Protein AF-A0A957I1R5-F1 (afdb_monomer_lite)

Radius of gyration: 13.45 Å; chains: 1; bounding box: 32×26×28 Å

Sequence (69 aa):
AWYYNLRAHPEVTVGVDGRTHSYTARQLEGDERERAWQTAVATYAGYPVYVRRAGNRQIPVMLLTPQES

Structure (mmCIF, N/CA/C/O backbone):
data_AF-A0A957I1R5-F1
#
_entry.id   AF-A0A957I1R5-F1
#
loop_
_atom_site.group_PDB
_atom_site.id
_atom_site.type_symbol
_atom_site.label_atom_id
_atom_site.label_alt_id
_atom_site.label_comp_id
_atom_site.label_asym_id
_atom_site.label_entity_id
_atom_site.label_seq_id
_atom_site.pdbx_PDB_ins_code
_atom_site.Cartn_x
_atom_site.Cartn_y
_atom_site.Cartn_z
_atom_site.occupancy
_atom_site.B_iso_or_equiv
_atom_site.auth_seq_id
_atom_site.auth_comp_id
_atom_site.auth_asym_id
_atom_site.auth_atom_id
_atom_site.pdbx_PDB_model_num
ATOM 1 N N . ALA A 1 1 ? 5.542 -9.621 5.397 1.00 74.94 1 ALA A N 1
ATOM 2 C CA . ALA A 1 1 ? 4.546 -9.878 6.455 1.00 74.94 1 ALA A CA 1
ATOM 3 C C . ALA A 1 1 ? 3.287 -9.032 6.256 1.00 74.94 1 ALA A C 1
ATOM 5 O O . ALA A 1 1 ? 2.248 -9.623 6.015 1.00 74.94 1 ALA A O 1
ATOM 6 N N . TRP A 1 2 ? 3.371 -7.691 6.234 1.00 85.00 2 TRP A N 1
ATOM 7 C CA . TRP A 1 2 ? 2.195 -6.798 6.163 1.00 85.00 2 TRP A CA 1
ATOM 8 C C . TRP A 1 2 ? 1.166 -7.154 5.075 1.00 85.00 2 TRP A C 1
ATOM 10 O O . TRP A 1 2 ? -0.014 -7.240 5.372 1.00 85.00 2 TRP A O 1
ATOM 20 N N . TYR A 1 3 ? 1.600 -7.447 3.846 1.00 85.06 3 TYR A N 1
ATOM 21 C CA . TYR A 1 3 ? 0.691 -7.754 2.733 1.00 85.06 3 TYR A CA 1
ATOM 22 C C . TYR A 1 3 ? -0.205 -8.971 2.999 1.00 85.06 3 TYR A C 1
ATOM 24 O O . TYR A 1 3 ? -1.398 -8.939 2.713 1.00 85.06 3 TYR A O 1
ATOM 32 N N . TYR A 1 4 ? 0.356 -10.036 3.575 1.00 86.50 4 TYR A N 1
ATOM 33 C CA . TYR A 1 4 ? -0.421 -11.229 3.912 1.00 86.50 4 TYR A CA 1
ATOM 34 C C . TYR A 1 4 ? -1.392 -10.954 5.058 1.00 86.50 4 TYR A C 1
ATOM 36 O O . TYR A 1 4 ? -2.517 -11.440 5.019 1.00 86.50 4 TYR A O 1
ATOM 44 N N . ASN A 1 5 ? -0.991 -10.111 6.014 1.00 89.12 5 ASN A N 1
ATOM 45 C CA . ASN A 1 5 ? -1.876 -9.678 7.089 1.00 89.12 5 ASN A CA 1
ATOM 46 C C . ASN A 1 5 ? -3.051 -8.870 6.533 1.00 89.12 5 ASN A C 1
ATOM 48 O O . ASN A 1 5 ? -4.173 -9.148 6.918 1.00 89.12 5 ASN A O 1
ATOM 52 N N . LEU A 1 6 ? -2.823 -7.959 5.579 1.00 89.19 6 LEU A N 1
ATOM 53 C CA . LEU A 1 6 ? -3.906 -7.193 4.949 1.00 89.19 6 LEU A CA 1
ATOM 54 C C . LEU A 1 6 ? -4.872 -8.064 4.148 1.00 89.19 6 LEU A C 1
ATOM 56 O O . LEU A 1 6 ? -6.060 -7.775 4.085 1.00 89.19 6 LEU A O 1
ATOM 60 N N . ARG A 1 7 ? -4.369 -9.130 3.517 1.00 88.31 7 ARG A N 1
ATOM 61 C CA . ARG A 1 7 ? -5.228 -10.087 2.811 1.00 88.31 7 ARG A CA 1
ATOM 62 C C . ARG A 1 7 ? -6.074 -10.932 3.763 1.00 88.31 7 ARG A C 1
ATOM 64 O O . ARG A 1 7 ? -7.161 -11.335 3.373 1.00 88.31 7 ARG A O 1
ATOM 71 N N . ALA A 1 8 ? -5.572 -11.219 4.963 1.00 90.69 8 ALA A N 1
ATOM 72 C CA . ALA A 1 8 ? -6.295 -11.984 5.979 1.00 90.69 8 ALA A CA 1
ATOM 73 C C . ALA A 1 8 ? -7.243 -11.107 6.819 1.00 90.69 8 ALA A C 1
ATOM 75 O O . ALA A 1 8 ? -8.337 -11.540 7.166 1.00 90.69 8 ALA A O 1
ATOM 76 N N . HIS A 1 9 ? -6.825 -9.877 7.118 1.00 92.44 9 HIS A N 1
ATOM 77 C CA . HIS A 1 9 ? -7.513 -8.904 7.959 1.00 92.44 9 HIS A CA 1
ATOM 78 C C . HIS A 1 9 ? -7.477 -7.536 7.256 1.00 92.44 9 HIS A C 1
ATOM 80 O O . HIS A 1 9 ? -6.489 -6.807 7.379 1.00 92.44 9 HIS A O 1
ATOM 86 N N . PRO A 1 10 ? -8.512 -7.201 6.466 1.00 93.50 10 PRO A N 1
ATOM 87 C CA . PRO A 1 10 ? -8.509 -6.001 5.631 1.00 93.50 10 PRO A CA 1
ATOM 88 C C . PRO A 1 10 ? -8.742 -4.710 6.423 1.00 93.50 10 PRO A C 1
ATOM 90 O O . PRO A 1 10 ? -8.498 -3.625 5.904 1.00 93.50 10 PRO A O 1
ATOM 93 N N . GLU A 1 11 ? -9.213 -4.796 7.662 1.00 95.19 11 GLU A N 1
ATOM 94 C CA . GLU A 1 11 ? -9.402 -3.647 8.545 1.00 95.19 11 GLU A CA 1
ATOM 95 C C . GLU A 1 11 ? -8.049 -3.133 9.039 1.00 95.19 11 GLU A C 1
ATOM 97 O O . GLU A 1 11 ? -7.269 -3.862 9.657 1.00 95.19 11 GLU A O 1
ATOM 102 N N . VAL A 1 12 ? -7.756 -1.868 8.742 1.00 94.25 12 VAL A N 1
ATOM 103 C CA . VAL A 1 12 ? -6.473 -1.247 9.065 1.00 94.25 12 VAL A CA 1
ATOM 104 C C . VAL A 1 12 ? -6.644 0.143 9.629 1.00 94.25 12 VAL A C 1
ATOM 106 O O . VAL A 1 12 ? -7.552 0.888 9.275 1.00 94.25 12 VAL A O 1
ATOM 109 N N . THR A 1 13 ? -5.675 0.529 10.442 1.00 93.94 13 THR A N 1
ATOM 110 C CA . THR A 1 13 ? -5.517 1.895 10.910 1.00 93.94 13 THR A CA 1
ATOM 111 C C . THR A 1 13 ? -4.283 2.503 10.253 1.00 93.94 13 THR A C 1
ATOM 113 O O . THR A 1 13 ? -3.212 1.894 10.266 1.00 93.94 13 THR A O 1
ATOM 116 N N . VAL A 1 14 ? -4.417 3.699 9.677 1.00 92.88 14 VAL A N 1
ATOM 117 C CA . VAL A 1 14 ? -3.307 4.415 9.032 1.00 92.88 14 VAL A CA 1
ATOM 118 C C . VAL A 1 14 ? -3.077 5.752 9.723 1.00 92.88 14 VAL A C 1
ATOM 120 O O . VAL A 1 14 ? -4.019 6.511 9.951 1.00 92.88 14 VAL A O 1
ATOM 123 N N . GLY A 1 15 ? -1.811 6.020 10.050 1.00 92.62 15 GLY A N 1
ATOM 124 C CA . GLY A 1 15 ? -1.345 7.291 10.596 1.00 92.62 15 GLY A CA 1
ATOM 125 C C . G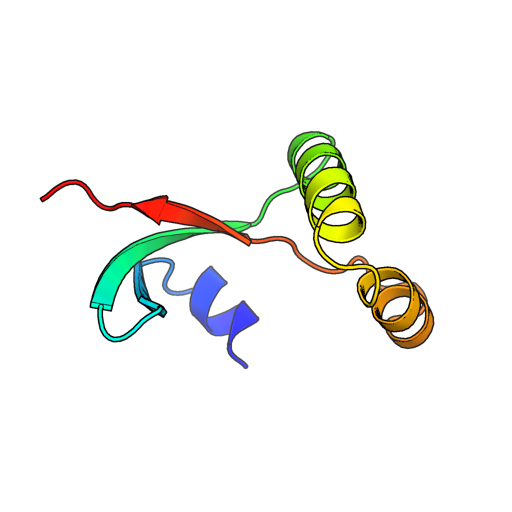LY A 1 15 ? -0.685 8.150 9.518 1.00 92.62 15 GLY A C 1
ATOM 126 O O . GLY A 1 15 ? 0.319 7.730 8.944 1.00 92.62 15 GLY A O 1
ATOM 127 N N . VAL A 1 16 ? -1.222 9.342 9.259 1.00 88.81 16 VAL A N 1
ATOM 128 C CA . VAL A 1 16 ? -0.650 10.344 8.339 1.00 88.81 16 VAL A CA 1
ATOM 129 C C . VAL A 1 16 ? -0.774 11.721 8.984 1.00 88.81 16 VAL A C 1
ATOM 131 O O . VAL A 1 16 ? -1.823 12.051 9.531 1.00 88.81 16 VAL A O 1
ATOM 134 N N . ASP A 1 17 ? 0.299 12.514 8.964 1.00 88.25 17 ASP A N 1
ATOM 135 C CA . ASP A 1 17 ? 0.334 13.885 9.501 1.00 88.25 17 ASP A CA 1
ATOM 136 C C . ASP A 1 17 ? -0.197 14.017 10.944 1.00 88.25 17 ASP A C 1
ATOM 138 O O . ASP A 1 17 ? -0.901 14.960 11.302 1.00 88.25 17 ASP A O 1
ATOM 142 N N . GLY A 1 18 ? 0.120 13.030 11.789 1.00 92.19 18 GLY A N 1
ATOM 143 C CA . GLY A 1 18 ? -0.306 12.991 13.193 1.00 92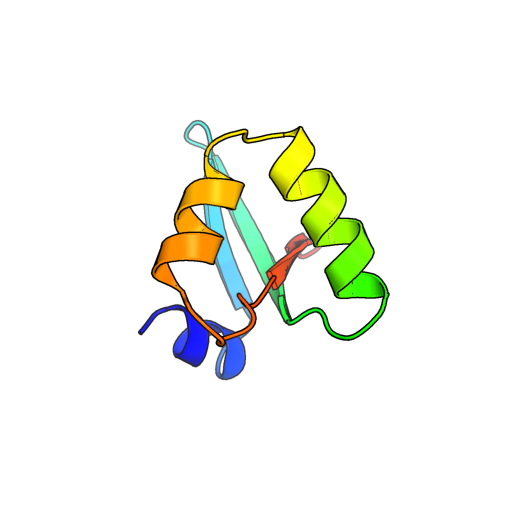.19 18 GLY A CA 1
ATOM 144 C C . GLY A 1 18 ? -1.783 12.644 13.406 1.00 92.19 18 GLY A C 1
ATOM 145 O O . GLY A 1 18 ? -2.248 12.656 14.545 1.00 92.19 18 GLY A O 1
ATOM 146 N N . ARG A 1 19 ? -2.523 12.317 12.342 1.00 91.12 19 ARG A N 1
ATOM 147 C CA . ARG A 1 19 ? -3.913 11.858 12.403 1.00 91.12 19 ARG A CA 1
ATOM 148 C C . ARG A 1 19 ? -4.000 10.376 12.105 1.00 91.12 19 ARG A C 1
ATOM 150 O O . ARG A 1 19 ? -3.287 9.860 11.247 1.00 91.12 19 ARG A O 1
ATOM 157 N N . THR A 1 20 ? -4.917 9.719 12.798 1.00 93.75 20 THR A N 1
ATOM 158 C CA . THR A 1 20 ? -5.130 8.280 12.708 1.00 93.75 20 THR A CA 1
ATOM 159 C C . THR A 1 20 ? -6.547 8.020 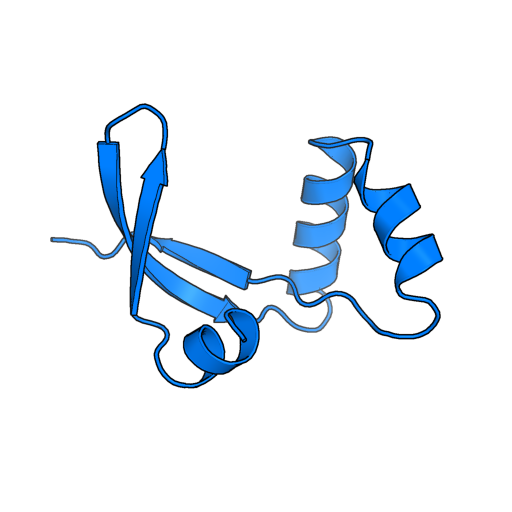12.221 1.00 93.75 20 THR A C 1
ATOM 161 O O . THR A 1 20 ? -7.501 8.482 12.844 1.00 93.75 20 THR A O 1
ATOM 164 N N . HIS A 1 21 ? -6.680 7.285 11.118 1.00 92.75 21 HIS A N 1
ATOM 165 C CA . HIS A 1 21 ? -7.967 6.968 10.498 1.00 92.75 21 HIS A CA 1
ATOM 166 C C . HIS A 1 21 ? -8.084 5.466 10.207 1.00 92.75 21 HIS A C 1
ATOM 168 O O . HIS A 1 21 ? -7.076 4.797 9.957 1.00 92.75 21 HIS A O 1
ATOM 174 N N . SER A 1 22 ? -9.313 4.946 10.241 1.00 95.25 22 SER A N 1
ATOM 175 C CA . SER A 1 22 ? -9.617 3.542 9.950 1.00 95.25 22 SER A CA 1
ATOM 176 C C . SER A 1 22 ? -10.040 3.355 8.494 1.00 95.25 22 SER A C 1
ATOM 178 O O . SER A 1 22 ? -10.783 4.165 7.935 1.00 95.25 22 SER A O 1
ATOM 180 N N . TYR A 1 23 ? -9.561 2.277 7.881 1.00 95.75 23 TYR A N 1
ATOM 181 C CA . TYR A 1 23 ? -9.797 1.944 6.483 1.00 95.75 23 TYR A CA 1
ATOM 182 C C . TYR A 1 23 ? -10.056 0.451 6.312 1.00 95.75 23 TYR A C 1
ATOM 184 O O . TYR A 1 23 ? -9.626 -0.380 7.112 1.00 95.75 23 TYR A O 1
ATOM 192 N N . THR A 1 24 ? -10.676 0.110 5.190 1.00 95.62 24 THR A N 1
ATOM 193 C CA . THR A 1 24 ? -10.726 -1.253 4.669 1.00 95.62 24 THR A CA 1
ATOM 194 C C . THR A 1 24 ? -9.807 -1.363 3.456 1.00 95.62 24 THR A C 1
ATOM 196 O O . THR A 1 24 ? -9.922 -0.598 2.496 1.00 95.62 24 THR A O 1
ATOM 199 N N . ALA A 1 25 ? -8.875 -2.311 3.510 1.00 95.44 25 ALA A N 1
ATOM 200 C CA . ALA A 1 25 ? -7.910 -2.596 2.465 1.00 95.44 25 ALA A CA 1
ATOM 201 C C . ALA A 1 25 ? -8.435 -3.663 1.498 1.00 95.44 25 ALA A C 1
ATOM 203 O O . ALA A 1 25 ? -8.884 -4.731 1.909 1.00 95.44 25 ALA A O 1
ATOM 204 N N . ARG A 1 26 ? -8.300 -3.416 0.194 1.00 94.75 26 ARG A N 1
ATOM 205 C CA . ARG A 1 26 ? -8.591 -4.400 -0.856 1.00 94.75 26 ARG A CA 1
ATOM 206 C C . ARG A 1 26 ? -7.470 -4.422 -1.880 1.00 94.75 26 ARG A C 1
ATOM 208 O O . ARG A 1 26 ? -7.022 -3.376 -2.340 1.00 94.75 26 ARG A O 1
ATOM 215 N N . GLN A 1 27 ? -7.027 -5.615 -2.262 1.00 94.69 27 GLN A N 1
ATOM 216 C CA . GLN A 1 27 ? -6.070 -5.760 -3.352 1.00 94.69 27 GLN A CA 1
ATOM 217 C C . GLN A 1 27 ? -6.745 -5.451 -4.692 1.00 94.69 27 GLN A C 1
ATOM 219 O O . GLN A 1 27 ? -7.823 -5.966 -4.985 1.00 94.69 27 GLN A O 1
ATOM 224 N N . LEU A 1 28 ? -6.094 -4.618 -5.500 1.00 94.50 28 LEU A N 1
ATOM 225 C CA . LEU A 1 28 ? -6.516 -4.324 -6.862 1.00 94.50 28 LEU A CA 1
ATOM 226 C C . LEU A 1 28 ? -5.942 -5.347 -7.841 1.00 94.50 28 LEU A C 1
ATOM 228 O O . LEU A 1 28 ? -4.777 -5.749 -7.738 1.00 94.50 28 LEU A O 1
ATOM 232 N N . GLU A 1 29 ? -6.742 -5.698 -8.843 1.00 92.88 29 GLU A N 1
ATOM 233 C CA . GLU A 1 29 ? -6.382 -6.627 -9.915 1.00 92.88 29 GLU A CA 1
ATOM 234 C C . GLU A 1 29 ? -6.750 -6.043 -11.290 1.00 92.88 29 GLU A C 1
ATOM 236 O O . GLU A 1 29 ? -7.451 -5.031 -11.379 1.00 92.88 29 GLU A O 1
ATOM 241 N N . GLY A 1 30 ? -6.225 -6.647 -12.362 1.00 92.75 30 GLY A N 1
ATOM 242 C CA . GLY A 1 30 ? -6.510 -6.258 -13.750 1.00 92.75 30 GLY A CA 1
ATOM 243 C C . GLY A 1 30 ? -6.353 -4.758 -14.032 1.00 92.75 30 GLY A C 1
ATOM 244 O O . GLY A 1 30 ? -5.389 -4.118 -13.598 1.00 92.75 30 GLY A O 1
ATOM 245 N N . ASP A 1 31 ? -7.331 -4.200 -14.742 1.00 93.38 31 ASP A N 1
ATOM 246 C CA . ASP A 1 31 ? -7.337 -2.806 -15.199 1.00 93.38 31 ASP A CA 1
ATOM 247 C C . ASP A 1 31 ? -7.434 -1.793 -14.051 1.00 93.38 31 ASP A C 1
ATOM 249 O O . ASP A 1 31 ? -6.900 -0.686 -14.136 1.00 93.38 31 ASP A O 1
ATOM 253 N N . GLU A 1 32 ? -8.106 -2.155 -12.952 1.00 93.44 32 GLU A N 1
ATOM 254 C CA . GLU A 1 32 ? -8.215 -1.292 -11.772 1.00 93.44 32 GLU A CA 1
ATOM 255 C C . GLU A 1 32 ? -6.835 -1.062 -11.153 1.00 93.44 32 GLU A C 1
ATOM 257 O O . GLU A 1 32 ? -6.455 0.079 -10.872 1.00 93.44 32 GLU A O 1
ATOM 262 N N . ARG A 1 33 ? -6.046 -2.137 -11.032 1.00 92.81 33 ARG A N 1
ATOM 263 C CA . ARG A 1 33 ? -4.661 -2.052 -10.572 1.00 92.81 33 ARG A CA 1
ATOM 264 C C . ARG A 1 33 ? -3.816 -1.214 -11.516 1.00 92.81 33 ARG A C 1
ATOM 266 O O . ARG A 1 33 ? -3.038 -0.397 -11.037 1.00 92.81 33 ARG A O 1
ATOM 273 N N . GLU A 1 34 ? -3.920 -1.438 -12.825 1.00 90.56 34 GLU A N 1
ATOM 274 C CA . GLU A 1 34 ? -3.058 -0.746 -13.784 1.00 90.56 34 GLU A CA 1
ATOM 275 C C . GLU A 1 34 ? -3.289 0.766 -13.746 1.00 90.56 34 GLU A C 1
ATOM 277 O O . GLU A 1 34 ? -2.333 1.527 -13.635 1.00 90.56 34 GLU A O 1
ATOM 282 N N . ARG A 1 35 ? -4.550 1.211 -13.692 1.00 91.50 35 ARG A N 1
ATOM 283 C CA . ARG A 1 35 ? -4.875 2.636 -13.523 1.00 91.50 35 ARG A CA 1
ATOM 284 C C . ARG A 1 35 ? -4.283 3.218 -12.239 1.00 91.50 35 ARG A C 1
ATOM 286 O O . ARG A 1 35 ? -3.613 4.246 -12.290 1.00 91.50 35 ARG A O 1
ATOM 293 N N . ALA A 1 36 ? -4.476 2.543 -11.106 1.00 90.00 36 ALA A N 1
ATOM 294 C CA . ALA A 1 36 ? -3.929 2.990 -9.825 1.00 90.00 36 ALA A CA 1
ATOM 295 C C . ALA A 1 36 ? -2.389 3.005 -9.819 1.00 90.00 36 ALA A C 1
ATOM 297 O O . ALA A 1 36 ? -1.771 3.896 -9.237 1.00 90.00 36 ALA A O 1
ATOM 298 N N . TRP A 1 37 ? -1.763 2.039 -10.495 1.00 87.94 37 TRP A N 1
ATOM 299 C CA . TRP A 1 37 ? -0.315 1.949 -10.639 1.00 87.94 37 TRP A CA 1
ATOM 300 C C . TRP A 1 37 ? 0.255 3.124 -11.438 1.00 87.94 37 TRP A C 1
ATOM 302 O O . TRP A 1 37 ? 1.231 3.735 -11.004 1.00 87.94 37 TRP A O 1
ATOM 312 N N . GLN A 1 38 ? -0.380 3.494 -12.553 1.00 88.19 38 GLN A N 1
ATOM 313 C CA . GLN A 1 38 ? 0.015 4.667 -13.339 1.00 88.19 38 GLN A CA 1
ATOM 314 C C . GLN A 1 38 ? -0.055 5.951 -12.501 1.00 88.19 38 GLN A C 1
ATOM 316 O O . GLN A 1 38 ? 0.890 6.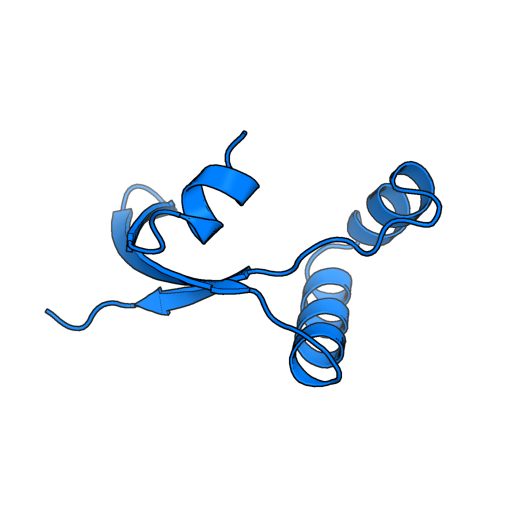741 -12.503 1.00 88.19 38 GLN A O 1
ATOM 321 N N . THR A 1 39 ? -1.116 6.127 -11.705 1.00 87.56 39 THR A N 1
ATOM 322 C CA . THR A 1 39 ? -1.217 7.249 -10.758 1.00 87.56 39 THR A CA 1
ATOM 323 C C . THR A 1 39 ? -0.106 7.211 -9.708 1.00 87.56 39 THR A C 1
ATOM 325 O O . THR A 1 39 ? 0.526 8.231 -9.450 1.00 87.56 39 THR A O 1
ATOM 328 N N . ALA A 1 40 ? 0.186 6.047 -9.123 1.00 84.69 40 ALA A N 1
ATOM 329 C CA . ALA A 1 40 ? 1.229 5.911 -8.106 1.00 84.69 40 ALA A CA 1
ATOM 330 C C . ALA A 1 40 ? 2.627 6.265 -8.643 1.00 84.69 40 ALA A C 1
ATOM 332 O O . ALA A 1 40 ? 3.386 6.969 -7.974 1.00 84.69 40 ALA A O 1
ATOM 333 N N . VAL A 1 41 ? 2.955 5.818 -9.860 1.00 83.81 41 VAL A N 1
ATOM 334 C CA . VAL A 1 41 ? 4.224 6.138 -10.534 1.00 83.81 41 VAL A CA 1
ATOM 335 C C . VAL A 1 41 ? 4.312 7.625 -10.883 1.00 83.81 41 VAL A C 1
ATOM 337 O O . VAL A 1 41 ? 5.385 8.209 -10.741 1.00 83.81 41 VAL A O 1
ATOM 340 N N . ALA A 1 42 ? 3.202 8.248 -11.290 1.00 83.56 42 ALA A N 1
ATOM 341 C CA . ALA A 1 42 ? 3.148 9.685 -11.558 1.00 83.56 42 ALA A CA 1
ATOM 342 C C . ALA A 1 42 ? 3.354 10.527 -10.285 1.00 83.56 42 ALA A C 1
ATOM 344 O O . ALA A 1 42 ? 4.020 11.559 -10.332 1.00 83.56 42 ALA A O 1
ATOM 345 N N . THR A 1 43 ? 2.832 10.072 -9.143 1.00 82.50 43 THR A N 1
ATOM 346 C CA . THR A 1 43 ? 2.979 10.761 -7.851 1.00 82.50 43 THR A CA 1
ATOM 347 C C . THR A 1 43 ? 4.367 10.569 -7.237 1.00 82.50 43 THR A C 1
ATOM 349 O O . THR A 1 43 ? 4.880 11.473 -6.579 1.00 82.50 43 THR A O 1
ATOM 352 N N . TYR A 1 44 ? 4.999 9.406 -7.432 1.00 74.62 44 TYR A N 1
ATOM 353 C CA . TYR A 1 44 ? 6.310 9.108 -6.857 1.00 74.62 44 TYR A CA 1
ATOM 354 C C . TYR A 1 44 ? 7.259 8.456 -7.870 1.00 74.62 44 TYR A C 1
ATOM 356 O O . TYR A 1 44 ? 7.223 7.249 -8.125 1.00 74.62 44 TYR A O 1
ATOM 364 N N . ALA A 1 45 ? 8.205 9.261 -8.364 1.00 67.81 45 ALA A N 1
ATOM 365 C CA . ALA A 1 45 ? 9.197 8.878 -9.372 1.00 67.81 45 ALA A CA 1
ATOM 366 C C . ALA A 1 45 ? 10.157 7.741 -8.950 1.00 67.81 45 ALA A C 1
ATOM 368 O O . ALA A 1 45 ? 10.938 7.263 -9.771 1.00 67.81 45 ALA A O 1
ATOM 369 N N . GLY A 1 46 ? 10.122 7.284 -7.692 1.00 69.69 46 GLY A N 1
ATOM 370 C CA . GLY A 1 46 ? 10.930 6.160 -7.205 1.00 69.69 46 GLY A CA 1
ATOM 371 C C . GLY A 1 46 ? 10.357 4.771 -7.522 1.00 69.69 46 GLY A C 1
ATOM 372 O O . GLY A 1 46 ? 11.094 3.783 -7.484 1.00 69.69 46 GLY A O 1
ATOM 373 N N . TYR A 1 47 ? 9.071 4.657 -7.874 1.00 69.31 47 TYR A N 1
ATOM 374 C CA . TYR A 1 47 ? 8.434 3.363 -8.171 1.00 69.31 47 TYR A CA 1
ATOM 375 C C . TYR A 1 47 ? 9.054 2.562 -9.334 1.00 69.31 47 TYR A C 1
ATOM 377 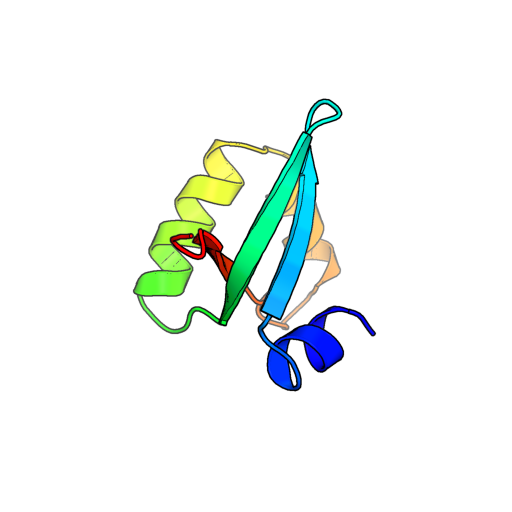O O . TYR A 1 47 ? 9.160 1.338 -9.208 1.00 69.31 47 TYR A O 1
ATOM 385 N N . PRO A 1 48 ? 9.540 3.179 -10.429 1.00 67.94 48 PRO A N 1
ATOM 386 C CA . PRO A 1 48 ? 10.220 2.454 -11.504 1.00 67.94 48 PRO A CA 1
ATOM 387 C C . PRO A 1 48 ? 11.461 1.679 -11.032 1.00 67.94 48 PRO A C 1
ATOM 389 O O . PRO A 1 48 ? 11.753 0.595 -11.540 1.00 67.94 48 PRO A O 1
ATOM 392 N N . VAL A 1 49 ? 12.179 2.187 -10.023 1.00 70.56 49 VAL A N 1
ATOM 393 C CA . VAL A 1 49 ? 13.337 1.499 -9.422 1.00 70.56 49 VAL A CA 1
ATOM 394 C C . VAL A 1 49 ? 12.876 0.274 -8.625 1.00 70.56 49 VAL A C 1
ATOM 396 O O . VAL A 1 49 ? 13.517 -0.778 -8.675 1.00 70.56 49 VAL A O 1
ATOM 399 N N . TYR A 1 50 ? 11.734 0.370 -7.941 1.00 67.56 50 TYR A N 1
ATOM 400 C CA . TYR A 1 50 ? 11.140 -0.759 -7.222 1.00 67.56 50 TYR A CA 1
ATOM 401 C C . TYR A 1 50 ? 10.715 -1.893 -8.157 1.00 67.56 50 TYR A C 1
ATOM 403 O O . TYR A 1 50 ? 10.963 -3.053 -7.835 1.00 67.56 50 TYR A O 1
ATOM 411 N N . VAL A 1 51 ? 10.160 -1.581 -9.332 1.00 68.44 51 VAL A N 1
ATOM 412 C CA . VAL A 1 51 ? 9.819 -2.599 -10.344 1.00 68.44 51 VAL A CA 1
ATOM 413 C C . VAL A 1 51 ? 11.061 -3.354 -10.803 1.00 68.44 51 VAL A C 1
ATOM 415 O O . VAL A 1 51 ? 11.058 -4.581 -10.820 1.00 68.44 51 VAL A O 1
ATOM 418 N N . ARG A 1 52 ? 12.161 -2.644 -11.092 1.00 72.56 52 ARG A N 1
ATOM 419 C CA . ARG A 1 52 ? 13.422 -3.289 -11.499 1.00 72.56 52 ARG A CA 1
ATOM 420 C C . ARG A 1 52 ? 13.954 -4.255 -10.439 1.00 72.56 52 ARG A C 1
ATOM 422 O O . ARG A 1 52 ? 14.488 -5.300 -10.788 1.00 72.56 52 ARG A O 1
ATOM 429 N N . ARG A 1 53 ? 13.786 -3.928 -9.153 1.00 72.38 53 ARG A N 1
ATOM 430 C CA . ARG A 1 53 ? 14.166 -4.806 -8.031 1.00 72.38 53 ARG A CA 1
ATOM 431 C C . ARG A 1 53 ? 13.201 -5.975 -7.821 1.00 72.38 53 ARG A C 1
ATOM 433 O O . ARG A 1 53 ? 13.615 -7.005 -7.302 1.00 72.38 53 ARG A O 1
ATOM 440 N N . ALA A 1 54 ? 11.933 -5.822 -8.199 1.00 69.75 54 ALA A N 1
ATOM 441 C CA . ALA A 1 54 ? 10.912 -6.859 -8.064 1.00 69.75 54 ALA A CA 1
ATOM 442 C C . ALA A 1 54 ? 11.005 -7.959 -9.142 1.00 69.75 54 ALA A C 1
ATOM 444 O O . ALA A 1 54 ? 10.371 -9.008 -8.994 1.00 69.75 54 ALA A O 1
ATOM 445 N N . GLY A 1 55 ? 11.799 -7.747 -10.200 1.00 77.19 55 GLY A N 1
ATOM 446 C CA . GLY A 1 55 ? 11.970 -8.704 -11.293 1.00 77.19 55 GLY A CA 1
ATOM 447 C C . GLY A 1 55 ? 10.648 -8.967 -12.020 1.00 77.19 55 GLY A C 1
ATOM 448 O O . GLY A 1 55 ? 9.966 -8.030 -12.424 1.00 77.19 55 GLY A O 1
ATOM 449 N N . ASN A 1 56 ? 10.264 -10.242 -12.148 1.00 75.75 56 ASN A N 1
ATOM 450 C CA . ASN A 1 56 ? 9.034 -10.670 -12.833 1.00 75.75 56 ASN A CA 1
ATOM 451 C C . ASN A 1 56 ? 7.787 -10.653 -11.933 1.00 75.75 56 ASN A C 1
ATOM 453 O O . ASN A 1 56 ? 6.705 -11.036 -12.380 1.00 75.75 56 ASN A O 1
ATOM 457 N N . ARG A 1 57 ? 7.906 -10.268 -10.654 1.00 79.94 57 ARG A N 1
ATOM 458 C CA . ARG A 1 57 ? 6.756 -10.272 -9.747 1.00 79.94 57 ARG A CA 1
ATOM 459 C C . ARG A 1 57 ? 5.966 -8.977 -9.880 1.00 79.94 57 ARG A C 1
ATOM 461 O O . ARG A 1 57 ? 6.486 -7.892 -9.631 1.00 79.94 57 ARG A O 1
ATOM 468 N N . GLN A 1 58 ? 4.676 -9.108 -10.168 1.00 82.62 58 GLN A N 1
ATOM 469 C CA . GLN A 1 58 ? 3.750 -7.985 -10.128 1.00 82.62 58 GLN A CA 1
ATOM 470 C C . GLN A 1 58 ? 3.667 -7.426 -8.702 1.00 82.62 58 GLN A C 1
ATOM 472 O O . GLN A 1 58 ? 3.418 -8.160 -7.743 1.00 82.62 58 GLN A O 1
ATOM 477 N N . ILE A 1 59 ? 3.905 -6.122 -8.555 1.00 86.31 59 ILE A N 1
ATOM 478 C CA . ILE A 1 59 ? 3.788 -5.436 -7.267 1.00 86.31 59 ILE A CA 1
ATOM 479 C C . ILE A 1 59 ? 2.291 -5.318 -6.932 1.00 86.31 59 ILE A C 1
ATOM 481 O O . ILE A 1 59 ? 1.544 -4.747 -7.740 1.00 86.31 59 ILE A O 1
ATOM 485 N N . PRO A 1 60 ? 1.833 -5.863 -5.786 1.00 89.75 60 PRO A N 1
ATOM 486 C CA . PRO A 1 60 ? 0.450 -5.713 -5.359 1.00 89.75 60 PRO A CA 1
ATOM 487 C C . PRO A 1 60 ? 0.140 -4.250 -5.050 1.00 89.75 60 PRO A C 1
ATOM 489 O O . PRO A 1 60 ? 0.945 -3.563 -4.421 1.00 89.75 60 PRO A O 1
ATOM 492 N N . VAL A 1 61 ? -1.042 -3.798 -5.458 1.00 91.75 61 VAL A N 1
ATOM 493 C CA . VAL A 1 61 ? -1.569 -2.471 -5.124 1.00 91.75 61 VAL A CA 1
ATOM 494 C C . VAL A 1 61 ? -2.777 -2.676 -4.224 1.00 91.75 61 VAL A C 1
ATOM 496 O O . VAL A 1 61 ? -3.667 -3.452 -4.566 1.00 91.75 61 VAL A O 1
ATOM 499 N N . MET A 1 62 ? -2.790 -2.008 -3.073 1.00 93.62 62 MET A N 1
ATOM 500 C CA . MET A 1 62 ? -3.898 -2.055 -2.121 1.00 93.62 62 MET A CA 1
ATOM 501 C C . MET A 1 62 ? -4.650 -0.728 -2.181 1.00 93.62 62 MET A C 1
ATOM 503 O O . MET A 1 62 ? -4.046 0.328 -1.999 1.00 93.62 62 MET A O 1
ATOM 507 N N . LEU A 1 63 ? -5.954 -0.782 -2.426 1.00 93.81 63 LEU A N 1
ATOM 508 C CA . LEU A 1 63 ? -6.855 0.347 -2.243 1.00 93.81 63 LEU A CA 1
ATOM 509 C C . LEU A 1 63 ? -7.261 0.417 -0.773 1.00 93.81 63 LEU A C 1
ATOM 511 O O . LEU A 1 63 ? -7.630 -0.605 -0.197 1.00 93.81 63 LEU A O 1
ATOM 515 N N . LEU A 1 64 ? -7.208 1.614 -0.191 1.00 94.56 64 LEU A N 1
ATOM 516 C CA . LEU A 1 64 ? -7.707 1.888 1.152 1.00 94.56 64 LEU A CA 1
ATOM 517 C C . LEU A 1 64 ? -8.963 2.747 1.047 1.00 94.56 64 LEU A C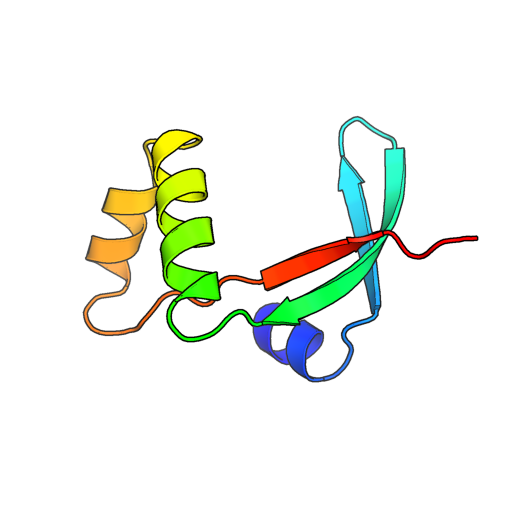 1
ATOM 519 O O . LEU A 1 64 ? -8.902 3.883 0.577 1.00 94.56 64 LEU A O 1
ATOM 523 N N . THR A 1 65 ? -10.091 2.207 1.489 1.00 94.25 65 THR A N 1
ATOM 524 C CA . THR A 1 65 ? -11.361 2.935 1.552 1.00 94.25 65 THR A CA 1
ATOM 525 C C . THR A 1 65 ? -11.617 3.344 3.000 1.00 94.25 65 THR A C 1
ATOM 527 O O . THR A 1 65 ? -11.531 2.472 3.865 1.00 94.25 65 THR A O 1
ATOM 530 N N . PRO A 1 66 ? -11.881 4.631 3.303 1.00 94.00 66 PRO A N 1
ATOM 531 C CA . PRO A 1 66 ? -12.225 5.053 4.658 1.00 94.00 66 PRO A CA 1
ATOM 532 C C . PRO A 1 66 ? -13.424 4.263 5.180 1.00 94.00 66 PRO A C 1
ATOM 534 O O . PRO A 1 66 ? -14.384 4.047 4.441 1.00 94.00 66 PRO A O 1
ATOM 537 N N . GLN A 1 67 ? -13.376 3.841 6.440 1.00 89.31 67 GLN A N 1
ATOM 538 C CA . GLN A 1 67 ? -14.576 3.341 7.104 1.00 89.31 67 GLN A CA 1
ATOM 539 C C . GLN A 1 67 ? -15.411 4.551 7.524 1.00 89.31 67 GLN A C 1
ATOM 541 O O . GLN A 1 67 ? -14.926 5.405 8.269 1.00 89.31 67 GLN A O 1
ATOM 546 N N . GLU A 1 68 ? -16.639 4.654 7.016 1.00 70.62 68 GLU A N 1
ATOM 547 C CA . GLU A 1 68 ? -17.588 5.629 7.552 1.00 70.62 68 GLU A CA 1
ATOM 548 C C . GLU A 1 68 ? -17.892 5.260 9.010 1.00 70.62 68 GLU A C 1
ATOM 550 O O . GLU A 1 68 ? -18.044 4.082 9.341 1.00 70.62 68 GLU A O 1
ATOM 555 N N . SER A 1 69 ? -17.865 6.268 9.883 1.00 57.34 69 SER A N 1
ATOM 556 C CA . SER A 1 69 ? -18.202 6.141 11.307 1.00 57.34 69 SER A CA 1
ATOM 557 C C . SER A 1 69 ? -19.685 6.381 11.529 1.00 57.34 69 SER A C 1
ATOM 559 O O . SER A 1 69 ? -20.220 7.286 10.851 1.00 57.34 69 SER A O 1
#

Secondary structure (DSSP, 8-state):
-HHHHHHH--EEEEEETTEEEEEEEEEE-HHHHHHHHHHHHHH-TTHHHHHHHHTTSPPPEEEEEEPP-

pLDDT: mean 85.99, std 9.49, range [57.34, 95.75]

Foldseek 3Di:
DVVVCCVVPQWDWDDDPNDIFIWGKDWDDDPRVVVVVVVVCVVDVCVVVVPVVCDPDDDIDIDTGGDDD